Protein AF-A0A7J3Q9N2-F1 (afdb_monomer)

Sequence (141 aa):
MDVKTLYRNLETNVLRRDTISKKLKKSCGKSLKDEDIVKILDQVKLLRTSRKSLARILSKLREYESFEGFEEPLTTIIEYMYAVGVHVEKEILLSVAELLGKHQSTKSYADEILNIDIVEIEKLSEDLRTTYTVIRARLKT

Nearest PDB structures (foldseek):
  6egc-assembly1_A  TM=4.278E-01  e=1.010E+00  synthetic construct
  3atp-assembly1_B  TM=3.165E-01  e=3.543E+00  Escherichia coli str. K-12 substr. W3110

Structure (mmCIF, N/CA/C/O backbone):
data_AF-A0A7J3Q9N2-F1
#
_entry.id   AF-A0A7J3Q9N2-F1
#
loop_
_atom_site.group_PDB
_atom_site.id
_atom_site.type_symbol
_atom_site.label_atom_id
_atom_site.label_alt_id
_atom_site.label_comp_id
_atom_site.label_asym_id
_atom_site.label_entity_id
_atom_site.label_seq_id
_atom_site.pdbx_PDB_ins_code
_atom_site.Cartn_x
_atom_site.Cartn_y
_atom_site.Cartn_z
_atom_site.occupancy
_atom_site.B_iso_or_equiv
_atom_site.auth_seq_id
_atom_site.auth_comp_id
_atom_site.auth_asym_id
_atom_site.auth_atom_id
_atom_site.pdbx_PDB_model_num
ATOM 1 N N . MET A 1 1 ? 19.334 6.373 -11.502 1.00 73.44 1 MET A N 1
ATOM 2 C CA . MET A 1 1 ? 18.812 5.181 -10.799 1.00 73.44 1 MET A CA 1
ATOM 3 C C . MET A 1 1 ? 18.964 3.978 -11.715 1.00 73.44 1 MET A C 1
ATOM 5 O O . MET A 1 1 ? 18.498 4.044 -12.843 1.00 73.44 1 MET A O 1
ATOM 9 N N . ASP A 1 2 ? 19.663 2.929 -11.306 1.00 79.44 2 ASP A N 1
ATOM 10 C CA . ASP A 1 2 ? 19.717 1.667 -12.059 1.00 79.44 2 ASP A CA 1
ATOM 11 C C . ASP A 1 2 ? 18.412 0.854 -11.893 1.00 79.44 2 ASP A C 1
ATOM 13 O O . ASP A 1 2 ? 17.604 1.127 -11.000 1.00 79.44 2 ASP A O 1
ATOM 17 N N . VAL A 1 3 ? 18.193 -0.122 -12.779 1.00 77.88 3 VAL A N 1
ATOM 18 C CA . VAL A 1 3 ? 16.967 -0.945 -12.858 1.00 77.88 3 VAL A CA 1
ATOM 19 C C . VAL A 1 3 ? 16.735 -1.757 -11.583 1.00 77.88 3 VAL A C 1
ATOM 21 O O . VAL A 1 3 ? 15.615 -1.852 -11.077 1.00 77.88 3 VAL A O 1
ATOM 24 N N . LYS A 1 4 ? 17.812 -2.281 -10.999 1.00 81.31 4 LYS A N 1
ATOM 25 C CA . LYS A 1 4 ? 17.759 -3.079 -9.776 1.00 81.31 4 LYS A CA 1
ATOM 26 C C . LYS A 1 4 ? 17.318 -2.238 -8.579 1.00 81.31 4 LYS A C 1
ATOM 28 O O . LYS A 1 4 ? 16.480 -2.680 -7.788 1.00 81.31 4 LYS A O 1
ATOM 33 N N . THR A 1 5 ? 17.831 -1.013 -8.465 1.00 84.69 5 THR A N 1
ATOM 34 C CA . THR A 1 5 ? 17.402 -0.038 -7.452 1.00 84.69 5 THR A CA 1
ATOM 35 C C . THR A 1 5 ? 15.933 0.338 -7.622 1.00 84.69 5 THR A C 1
ATOM 37 O O . THR A 1 5 ? 15.204 0.396 -6.634 1.00 84.69 5 THR A O 1
ATOM 40 N N . LEU A 1 6 ? 15.467 0.521 -8.860 1.00 85.38 6 LEU A N 1
ATOM 41 C CA . LEU A 1 6 ? 14.060 0.799 -9.137 1.00 85.38 6 LEU A CA 1
ATOM 42 C C . LEU A 1 6 ? 13.139 -0.315 -8.613 1.00 85.38 6 LEU A C 1
ATOM 44 O O . LEU A 1 6 ? 12.237 -0.040 -7.819 1.00 85.38 6 LEU A O 1
ATOM 48 N N . TYR A 1 7 ? 13.373 -1.568 -9.013 1.00 85.69 7 TYR A N 1
ATOM 49 C CA . TYR A 1 7 ? 12.532 -2.685 -8.573 1.00 85.69 7 TYR A CA 1
ATOM 50 C C . TYR A 1 7 ? 12.590 -2.890 -7.059 1.00 85.69 7 TYR A C 1
ATOM 52 O O . TYR A 1 7 ? 11.556 -3.136 -6.439 1.00 85.69 7 TYR A O 1
ATOM 60 N N . ARG A 1 8 ? 13.763 -2.700 -6.438 1.00 87.19 8 ARG A N 1
ATOM 61 C CA . ARG A 1 8 ? 13.909 -2.726 -4.975 1.00 87.19 8 ARG A CA 1
ATOM 62 C C . ARG A 1 8 ? 13.082 -1.632 -4.292 1.00 87.19 8 ARG A C 1
ATOM 64 O O . ARG A 1 8 ? 12.479 -1.899 -3.252 1.00 87.19 8 ARG A O 1
ATOM 71 N N . ASN A 1 9 ? 13.035 -0.423 -4.848 1.00 89.25 9 ASN A N 1
ATOM 72 C CA . ASN A 1 9 ? 12.238 0.673 -4.290 1.00 89.25 9 ASN A CA 1
ATOM 73 C C . ASN A 1 9 ? 10.738 0.372 -4.380 1.00 89.25 9 ASN A C 1
ATOM 75 O O . ASN A 1 9 ? 10.022 0.537 -3.392 1.00 89.25 9 ASN A O 1
ATOM 79 N N . LEU A 1 10 ? 10.273 -0.143 -5.522 1.00 89.31 10 LEU A N 1
ATOM 80 C CA . LEU A 1 10 ? 8.882 -0.568 -5.697 1.00 89.31 10 LEU A CA 1
ATOM 81 C C . LEU A 1 10 ? 8.519 -1.715 -4.748 1.00 89.31 10 LEU A C 1
ATOM 83 O O . LEU A 1 10 ? 7.492 -1.658 -4.076 1.00 89.31 10 LEU A O 1
ATOM 87 N N . GLU A 1 11 ? 9.378 -2.728 -4.635 1.00 90.38 11 GLU A N 1
ATOM 88 C CA . GLU A 1 11 ? 9.189 -3.850 -3.711 1.00 90.38 11 GLU A CA 1
ATOM 89 C C . GLU A 1 11 ? 9.094 -3.353 -2.261 1.00 90.38 11 GLU A C 1
ATOM 91 O O . GLU A 1 11 ? 8.157 -3.698 -1.539 1.00 90.38 11 GLU A O 1
ATOM 96 N N . THR A 1 12 ? 10.011 -2.473 -1.852 1.00 91.81 12 THR A N 1
ATOM 97 C CA . THR A 1 12 ? 10.012 -1.857 -0.517 1.00 91.81 12 THR A CA 1
ATOM 98 C C . THR A 1 12 ? 8.716 -1.092 -0.257 1.00 91.81 12 THR A C 1
ATOM 100 O O . THR A 1 12 ? 8.136 -1.213 0.824 1.00 91.81 12 THR A O 1
ATOM 103 N N . ASN A 1 13 ? 8.224 -0.350 -1.251 1.00 92.69 13 ASN A N 1
ATOM 104 C CA . ASN A 1 13 ? 6.960 0.374 -1.170 1.00 92.69 13 ASN A CA 1
ATOM 105 C C . ASN A 1 13 ? 5.786 -0.583 -0.901 1.00 92.69 13 ASN A C 1
ATOM 107 O O . ASN A 1 13 ? 5.043 -0.409 0.067 1.00 92.69 13 ASN A O 1
ATOM 111 N N . VAL A 1 14 ? 5.678 -1.658 -1.690 1.00 92.00 14 VAL A N 1
ATOM 112 C CA . VAL A 1 14 ? 4.640 -2.690 -1.532 1.00 92.00 14 VAL A CA 1
ATOM 113 C C . VAL A 1 14 ? 4.699 -3.342 -0.145 1.00 92.00 14 VAL A C 1
ATOM 115 O O . VAL A 1 14 ? 3.662 -3.530 0.500 1.00 92.00 14 VAL A O 1
ATOM 118 N N . LEU A 1 15 ? 5.897 -3.679 0.338 1.00 91.94 15 LEU A N 1
ATOM 119 C CA . LEU A 1 15 ? 6.091 -4.344 1.629 1.00 91.94 15 LEU A CA 1
ATOM 120 C C . LEU A 1 15 ? 5.756 -3.437 2.822 1.00 91.94 15 LEU A C 1
ATOM 122 O O . LEU A 1 15 ? 5.157 -3.903 3.799 1.00 91.94 15 LEU A O 1
ATOM 126 N N . ARG A 1 16 ? 6.091 -2.144 2.748 1.00 93.75 16 ARG A N 1
ATOM 127 C CA . ARG A 1 16 ? 5.710 -1.163 3.778 1.00 93.75 16 ARG A CA 1
ATOM 128 C C . ARG A 1 16 ? 4.190 -0.996 3.841 1.00 93.75 16 ARG A C 1
ATOM 130 O O . ARG A 1 16 ? 3.622 -1.117 4.926 1.00 93.75 16 ARG A O 1
ATOM 137 N N . ARG A 1 17 ? 3.506 -0.898 2.695 1.00 92.19 17 ARG A N 1
ATOM 138 C CA . ARG A 1 17 ? 2.028 -0.874 2.636 1.00 92.19 17 ARG A CA 1
ATOM 139 C C . ARG A 1 17 ? 1.382 -2.151 3.197 1.00 92.19 17 ARG A C 1
ATOM 141 O O . ARG A 1 17 ? 0.399 -2.082 3.938 1.00 92.19 17 ARG A O 1
ATOM 148 N N . ASP A 1 18 ? 1.931 -3.339 2.914 1.00 92.19 18 ASP A N 1
ATOM 149 C CA . ASP A 1 18 ? 1.445 -4.592 3.529 1.00 92.19 18 ASP A CA 1
ATOM 150 C C . ASP A 1 18 ? 1.653 -4.612 5.052 1.00 92.19 18 ASP A C 1
ATOM 152 O O . ASP A 1 18 ? 0.823 -5.165 5.776 1.00 92.19 18 ASP A O 1
ATOM 156 N N . THR A 1 19 ? 2.715 -3.981 5.558 1.00 93.06 19 THR A N 1
ATOM 157 C CA . THR A 1 19 ? 2.965 -3.859 7.003 1.00 93.06 19 THR A CA 1
ATOM 158 C C . THR A 1 19 ? 1.884 -3.028 7.691 1.00 93.06 19 THR A C 1
ATOM 160 O O . THR A 1 19 ? 1.332 -3.483 8.694 1.00 93.06 19 THR A O 1
ATOM 163 N N . ILE A 1 20 ? 1.500 -1.888 7.114 1.00 92.44 20 ILE A N 1
ATOM 164 C CA . ILE A 1 20 ? 0.387 -1.057 7.606 1.00 92.44 20 ILE A CA 1
ATOM 165 C C . ILE A 1 20 ? -0.911 -1.872 7.631 1.00 92.44 20 ILE A C 1
ATOM 167 O O . ILE A 1 20 ? -1.572 -1.993 8.658 1.00 92.44 20 ILE A O 1
ATOM 171 N N . SER A 1 21 ? -1.229 -2.570 6.539 1.00 91.19 21 SER A N 1
ATOM 172 C CA . SER A 1 21 ? -2.427 -3.423 6.480 1.00 91.19 21 SER A CA 1
ATOM 173 C C . SER A 1 21 ? -2.414 -4.592 7.475 1.00 91.19 21 SER A C 1
ATOM 175 O O . SER A 1 21 ? -3.463 -5.000 7.979 1.00 91.19 21 SER A O 1
ATOM 177 N N . LYS A 1 22 ? -1.242 -5.164 7.779 1.00 91.19 22 LYS A N 1
ATOM 178 C CA . LYS A 1 22 ? -1.089 -6.186 8.828 1.00 91.19 22 LYS A CA 1
ATOM 179 C C . LYS A 1 22 ? -1.378 -5.608 10.210 1.00 91.19 22 LYS A C 1
ATOM 181 O O . LYS A 1 22 ? -2.083 -6.263 10.981 1.00 91.19 22 LYS A O 1
ATOM 186 N N . LYS A 1 23 ? -0.841 -4.421 10.511 1.00 89.88 23 LYS A N 1
ATOM 187 C CA . LYS A 1 23 ? -1.102 -3.709 11.767 1.00 89.88 23 LYS A CA 1
ATOM 188 C C . LYS A 1 23 ? -2.591 -3.410 11.911 1.00 89.88 23 LYS A C 1
ATOM 190 O O . LYS A 1 23 ? -3.190 -3.879 12.873 1.00 89.88 23 LYS A O 1
ATOM 195 N N . LEU A 1 24 ? -3.198 -2.786 10.900 1.00 88.88 24 LEU A N 1
ATOM 196 C CA . LEU A 1 24 ? -4.623 -2.451 10.871 1.00 88.88 24 LEU A CA 1
ATOM 197 C C . LEU A 1 24 ? -5.502 -3.671 11.173 1.00 88.88 24 LEU A C 1
ATOM 199 O O . LEU A 1 24 ? -6.348 -3.636 12.066 1.00 88.88 24 LEU A O 1
ATOM 203 N N . LYS A 1 25 ? -5.235 -4.801 10.500 1.00 87.31 25 LYS A N 1
ATOM 204 C CA . LYS A 1 25 ? -5.970 -6.049 10.736 1.00 87.31 25 LYS A CA 1
ATOM 205 C C . LYS A 1 25 ? -5.849 -6.540 12.183 1.00 87.31 25 LYS A C 1
ATOM 207 O O . LYS A 1 25 ? -6.827 -7.023 12.752 1.00 87.31 25 LYS A O 1
ATOM 212 N N . LYS A 1 26 ? -4.652 -6.450 12.767 1.00 85.00 26 LYS A N 1
ATOM 213 C CA . LYS A 1 26 ? -4.379 -6.879 14.146 1.00 85.00 26 LYS A CA 1
ATOM 214 C C . LYS A 1 26 ? -5.078 -5.976 15.166 1.00 85.00 26 LYS A C 1
ATOM 216 O O . LYS A 1 26 ? -5.598 -6.502 16.147 1.00 85.00 26 LYS A O 1
ATOM 221 N N . SER A 1 27 ? -5.099 -4.665 14.933 1.00 80.62 27 SER A N 1
ATOM 222 C CA . SER A 1 27 ? -5.738 -3.690 15.823 1.00 80.62 27 SER A CA 1
ATOM 223 C C . SER A 1 27 ? -7.262 -3.825 15.805 1.00 80.62 27 SER A C 1
ATOM 225 O O . SER A 1 27 ? -7.885 -3.867 16.865 1.00 80.62 27 SER A O 1
ATOM 227 N N . CYS A 1 28 ? -7.860 -4.011 14.625 1.00 80.06 28 CYS A N 1
ATOM 228 C CA . CYS A 1 28 ? -9.311 -4.168 14.482 1.00 80.06 28 CYS A CA 1
ATOM 229 C C . CYS A 1 28 ? -9.813 -5.509 15.030 1.00 80.06 28 CYS A C 1
ATOM 231 O O . CYS A 1 28 ? -10.748 -5.543 15.824 1.00 80.06 28 CYS A O 1
ATOM 233 N N . GLY A 1 29 ? -9.152 -6.617 14.669 1.00 73.00 29 GLY A N 1
ATOM 234 C CA . GLY A 1 29 ? -9.603 -7.967 15.029 1.00 73.00 29 GLY A CA 1
ATOM 235 C C . GLY A 1 29 ? -9.573 -8.279 16.530 1.00 73.00 29 GLY A C 1
ATOM 236 O O . GLY A 1 29 ? -10.177 -9.258 16.958 1.00 73.00 29 GLY A O 1
ATOM 237 N N . LYS A 1 30 ? -8.867 -7.473 17.329 1.00 68.69 30 LYS A N 1
ATOM 238 C CA . LYS A 1 30 ? -8.838 -7.595 18.793 1.00 68.69 30 LYS A CA 1
ATOM 239 C C . LYS A 1 30 ? -9.887 -6.743 19.497 1.00 68.69 30 LYS A C 1
ATOM 241 O O . LYS A 1 30 ? -10.224 -7.049 20.635 1.00 68.69 30 LYS A O 1
ATOM 246 N N . SER A 1 31 ? -10.340 -5.674 18.852 1.00 65.06 31 SER A N 1
ATOM 247 C CA . SER A 1 31 ? -10.969 -4.563 19.562 1.00 65.06 31 SER A CA 1
ATOM 248 C C . SER A 1 31 ? -12.457 -4.431 19.271 1.00 65.06 31 SER A C 1
ATOM 250 O O . SER A 1 31 ? -13.179 -3.937 20.128 1.00 65.06 31 SER A O 1
ATOM 252 N N . LEU A 1 32 ? -12.932 -4.868 18.098 1.00 64.81 32 LEU A N 1
ATOM 253 C CA . LEU A 1 32 ? -14.318 -4.649 17.683 1.00 64.81 32 LEU A CA 1
ATOM 254 C C . LEU A 1 32 ? -14.871 -5.835 16.875 1.00 64.81 32 LEU A C 1
ATOM 256 O O . LEU A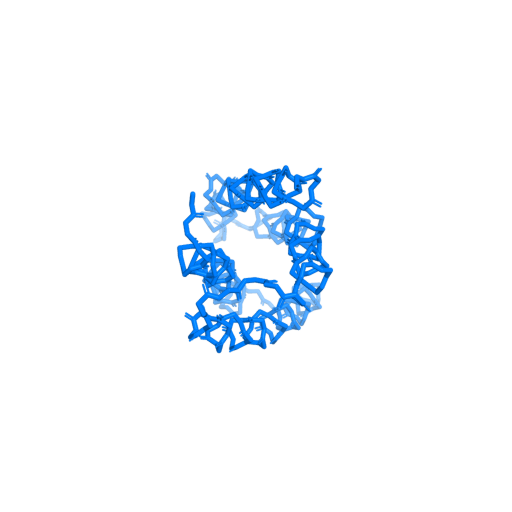 1 32 ? -14.168 -6.442 16.068 1.00 64.81 32 LEU A O 1
ATOM 260 N N . LYS A 1 33 ? -16.152 -6.151 17.101 1.00 69.69 33 LYS A N 1
ATOM 261 C CA . LYS A 1 33 ? -16.960 -7.108 16.318 1.00 69.69 33 LYS A CA 1
ATOM 262 C C . LYS A 1 33 ? -18.083 -6.388 15.562 1.00 69.69 33 LYS A C 1
ATOM 264 O O . LYS A 1 33 ? -19.199 -6.887 15.483 1.00 69.69 33 LYS A O 1
ATOM 269 N N . ASP A 1 34 ? -17.785 -5.190 15.082 1.00 73.50 34 ASP A N 1
ATOM 270 C CA . ASP A 1 34 ? -18.704 -4.393 14.277 1.00 73.50 34 ASP A CA 1
ATOM 271 C C . ASP A 1 34 ? -18.766 -4.960 12.848 1.00 73.50 34 ASP A C 1
ATOM 273 O O . ASP A 1 34 ? -17.728 -5.311 12.275 1.00 73.50 34 ASP A O 1
ATOM 277 N N . GLU A 1 35 ? -19.966 -5.075 12.281 1.00 78.38 35 GLU A N 1
ATOM 278 C CA . GLU A 1 35 ? -20.177 -5.579 10.921 1.00 78.38 35 GLU A CA 1
ATOM 279 C C . GLU A 1 35 ? -19.454 -4.708 9.879 1.00 78.38 35 GLU A C 1
ATOM 281 O O . GLU A 1 35 ? -18.879 -5.233 8.919 1.00 78.38 35 GLU A O 1
ATOM 286 N N . ASP A 1 36 ? -19.389 -3.395 10.106 1.00 74.00 36 ASP A N 1
ATOM 287 C CA . ASP A 1 36 ? -18.700 -2.459 9.218 1.00 74.00 36 ASP A CA 1
ATOM 288 C C . ASP A 1 36 ? -17.184 -2.678 9.250 1.00 74.00 36 ASP A C 1
ATOM 290 O O . ASP A 1 36 ? -16.510 -2.666 8.216 1.00 74.00 36 ASP A O 1
ATOM 294 N N . ILE A 1 37 ? -16.637 -3.013 10.421 1.00 78.56 37 ILE A N 1
ATOM 295 C CA . ILE A 1 37 ? -15.218 -3.357 10.564 1.00 78.56 37 ILE A CA 1
ATOM 296 C C . ILE A 1 37 ? -14.905 -4.682 9.881 1.00 78.56 37 ILE A C 1
ATOM 298 O O . ILE A 1 37 ? -13.847 -4.808 9.264 1.00 78.56 37 ILE A O 1
ATOM 302 N N . VAL A 1 38 ? -15.804 -5.665 9.940 1.00 81.06 38 VAL A N 1
ATOM 303 C CA . VAL A 1 38 ? -15.620 -6.938 9.228 1.00 81.06 38 VAL A CA 1
ATOM 304 C C . VAL A 1 38 ? -15.530 -6.703 7.718 1.00 81.06 38 VAL A C 1
ATOM 306 O O . VAL A 1 38 ? -14.580 -7.181 7.093 1.00 81.06 38 VAL A O 1
ATOM 309 N N . LYS A 1 39 ? -16.436 -5.900 7.145 1.00 82.62 39 LYS A N 1
ATOM 310 C CA . LYS A 1 39 ? -16.416 -5.543 5.713 1.00 82.62 39 LYS A CA 1
ATOM 311 C C . LYS A 1 39 ? -15.117 -4.839 5.319 1.00 82.62 39 LYS A C 1
ATOM 313 O O . LYS A 1 39 ? -14.491 -5.204 4.321 1.00 82.62 39 LYS A O 1
ATOM 318 N N . ILE A 1 40 ? -14.658 -3.882 6.125 1.00 81.50 40 ILE A N 1
ATOM 319 C CA . ILE A 1 40 ? -13.387 -3.186 5.879 1.00 81.50 40 ILE A CA 1
ATOM 320 C C . ILE A 1 40 ? -12.196 -4.156 5.973 1.00 81.50 40 ILE A C 1
ATOM 322 O O . ILE A 1 40 ? -11.287 -4.129 5.140 1.00 81.50 40 ILE A O 1
ATOM 326 N N . LEU A 1 41 ? -12.189 -5.068 6.948 1.00 83.06 41 LEU A N 1
ATOM 327 C CA . LEU A 1 41 ? -11.124 -6.063 7.102 1.00 83.06 41 LEU A CA 1
ATOM 328 C C . LEU A 1 41 ? -11.028 -7.026 5.911 1.00 83.06 41 LEU A C 1
ATOM 330 O O . LEU A 1 41 ? -9.922 -7.485 5.590 1.00 83.06 41 LEU A O 1
ATOM 334 N N . ASP A 1 42 ? -12.140 -7.317 5.240 1.00 85.69 42 ASP A N 1
ATOM 335 C CA . ASP A 1 42 ? -12.148 -8.107 4.011 1.00 85.69 42 ASP A CA 1
ATOM 336 C C . ASP A 1 42 ? -11.513 -7.350 2.839 1.00 85.69 42 ASP A C 1
ATOM 338 O O . ASP A 1 42 ? -10.674 -7.919 2.131 1.00 85.69 42 ASP A O 1
ATOM 342 N N . GLN A 1 43 ? -11.779 -6.049 2.692 1.00 84.31 43 GLN A N 1
ATOM 343 C CA . GLN A 1 43 ? -11.073 -5.206 1.717 1.00 84.31 43 GLN A CA 1
ATOM 344 C C . GLN A 1 43 ? -9.562 -5.179 1.994 1.00 84.31 43 GLN A C 1
ATOM 346 O O . GLN A 1 43 ? -8.746 -5.394 1.094 1.00 84.31 43 GLN A O 1
ATOM 351 N N . VAL A 1 44 ? -9.164 -5.032 3.263 1.00 86.50 44 VAL A N 1
ATOM 352 C CA . VAL A 1 44 ? -7.754 -5.101 3.680 1.00 86.50 44 VAL A CA 1
ATOM 353 C C . VAL A 1 44 ? -7.141 -6.459 3.322 1.00 86.50 44 VAL A C 1
ATOM 355 O O . VAL A 1 44 ? -5.997 -6.533 2.868 1.00 86.50 44 VAL A O 1
ATOM 358 N N . LYS A 1 45 ? -7.875 -7.563 3.491 1.00 87.81 45 LYS A N 1
ATOM 359 C CA . LYS A 1 45 ? -7.409 -8.911 3.125 1.00 87.81 45 LYS A CA 1
ATOM 360 C C . LYS A 1 45 ? -7.178 -9.047 1.616 1.00 87.81 45 LYS A C 1
ATOM 362 O O . LYS A 1 45 ? -6.171 -9.649 1.222 1.00 87.81 45 LYS A O 1
ATOM 367 N N . LEU A 1 46 ? -8.058 -8.483 0.791 1.00 86.69 46 LEU A N 1
ATOM 368 C CA . LEU A 1 46 ? -7.898 -8.456 -0.665 1.00 86.69 46 LEU A CA 1
ATOM 369 C C . LEU A 1 46 ? -6.652 -7.656 -1.062 1.00 86.69 46 LEU A C 1
ATOM 371 O O . LEU A 1 46 ? -5.780 -8.197 -1.743 1.00 86.69 46 LEU A O 1
ATOM 375 N N . LEU A 1 47 ? -6.486 -6.443 -0.524 1.00 86.62 47 LEU A N 1
ATOM 376 C CA . LEU A 1 47 ? -5.308 -5.602 -0.772 1.00 86.62 47 LEU A CA 1
ATOM 377 C C . LEU A 1 47 ? -4.000 -6.321 -0.435 1.00 86.62 47 LEU A C 1
ATOM 379 O O . LEU A 1 47 ? -3.051 -6.319 -1.218 1.00 86.62 47 LEU A O 1
ATOM 383 N N . ARG A 1 48 ? -3.947 -7.008 0.708 1.00 89.69 48 ARG A N 1
ATOM 384 C CA . ARG A 1 48 ? -2.773 -7.800 1.101 1.00 89.69 48 ARG A CA 1
ATOM 385 C C . ARG A 1 48 ? -2.464 -8.933 0.126 1.00 89.69 48 ARG A C 1
ATOM 387 O O . ARG A 1 48 ? -1.296 -9.252 -0.086 1.00 89.69 48 ARG A O 1
ATOM 394 N N . THR A 1 49 ? -3.487 -9.555 -0.453 1.00 87.94 49 THR A N 1
ATOM 395 C CA . THR A 1 49 ? -3.309 -10.617 -1.451 1.00 87.94 49 THR A CA 1
ATOM 396 C C . THR A 1 49 ? -2.707 -10.043 -2.731 1.00 87.94 49 THR A C 1
ATOM 398 O O . THR A 1 49 ? -1.681 -10.549 -3.187 1.00 87.94 49 THR A O 1
ATOM 401 N N . SER A 1 50 ? -3.249 -8.929 -3.230 1.00 86.25 50 SER A N 1
ATOM 402 C CA . SER A 1 50 ? -2.702 -8.214 -4.390 1.00 86.25 50 SER A CA 1
ATOM 403 C C . SER A 1 50 ? -1.257 -7.762 -4.158 1.00 86.25 50 SER A C 1
ATOM 405 O O . SER A 1 50 ? -0.393 -8.003 -4.999 1.00 86.25 50 SER A O 1
ATOM 407 N N . ARG A 1 51 ? -0.943 -7.200 -2.981 1.00 88.69 51 ARG A N 1
ATOM 408 C CA . ARG A 1 51 ? 0.425 -6.775 -2.627 1.00 88.69 51 ARG A CA 1
ATOM 409 C C . ARG A 1 51 ? 1.411 -7.937 -2.555 1.00 88.69 51 ARG A C 1
ATOM 411 O O . ARG A 1 51 ? 2.527 -7.809 -3.040 1.00 88.69 51 ARG A O 1
ATOM 418 N N . LYS A 1 52 ? 1.018 -9.094 -2.013 1.00 88.25 52 LYS A N 1
ATOM 419 C CA . LYS A 1 52 ? 1.875 -10.293 -2.036 1.00 88.25 52 LYS A CA 1
ATOM 420 C C . LYS A 1 52 ? 2.194 -10.738 -3.460 1.00 88.25 52 LYS 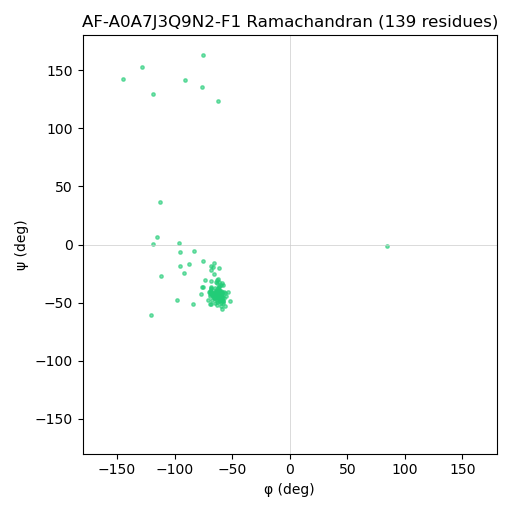A C 1
ATOM 422 O O . LYS A 1 52 ? 3.325 -11.137 -3.720 1.00 88.25 52 LYS A O 1
ATOM 427 N N . SER A 1 53 ? 1.215 -10.695 -4.360 1.00 87.94 53 SER A N 1
ATOM 428 C CA . SER A 1 53 ? 1.429 -11.030 -5.770 1.00 87.94 53 SER A CA 1
ATOM 429 C C . SER A 1 53 ? 2.365 -10.025 -6.445 1.00 87.94 53 SER A C 1
ATOM 431 O O . SER A 1 53 ? 3.335 -10.443 -7.072 1.00 87.94 53 SER A O 1
ATOM 433 N N . LEU A 1 54 ? 2.154 -8.722 -6.233 1.00 86.94 54 LEU A N 1
ATOM 434 C CA . LEU A 1 54 ? 3.032 -7.665 -6.749 1.00 86.94 54 LEU A CA 1
ATOM 435 C C . LEU A 1 54 ? 4.463 -7.781 -6.224 1.00 86.94 54 LEU A C 1
ATOM 437 O O . LEU A 1 54 ? 5.397 -7.742 -7.016 1.00 86.94 54 LEU A O 1
ATOM 441 N N . ALA A 1 55 ? 4.650 -7.996 -4.920 1.00 88.25 55 ALA A N 1
ATOM 442 C CA . ALA A 1 55 ? 5.976 -8.179 -4.333 1.00 88.25 55 ALA A CA 1
ATOM 443 C C . ALA A 1 55 ? 6.717 -9.369 -4.964 1.00 88.25 55 ALA A C 1
ATOM 445 O O . ALA A 1 55 ? 7.897 -9.260 -5.280 1.00 88.25 55 ALA A O 1
ATOM 446 N N . ARG A 1 56 ? 6.023 -10.488 -5.228 1.00 87.69 56 ARG A N 1
ATOM 447 C CA . ARG A 1 56 ? 6.622 -11.633 -5.937 1.00 87.69 56 ARG A CA 1
ATO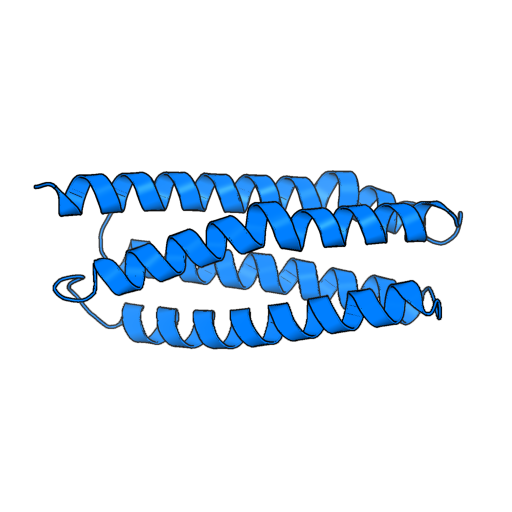M 448 C C . ARG A 1 56 ? 7.019 -11.292 -7.371 1.00 87.69 56 ARG A C 1
ATOM 450 O O . ARG A 1 56 ? 8.060 -11.756 -7.820 1.00 87.69 56 ARG A O 1
ATOM 457 N N . ILE A 1 57 ? 6.195 -10.533 -8.091 1.00 87.25 57 ILE A N 1
ATOM 458 C CA . ILE A 1 57 ? 6.502 -10.106 -9.463 1.00 87.25 57 ILE A CA 1
ATOM 459 C C . ILE A 1 57 ? 7.729 -9.190 -9.455 1.00 87.25 57 ILE A C 1
ATOM 461 O O . ILE A 1 57 ? 8.693 -9.469 -10.158 1.00 87.25 57 ILE A O 1
ATOM 465 N N . LEU A 1 58 ? 7.738 -8.161 -8.607 1.00 86.50 58 LEU A N 1
ATOM 466 C CA . LEU A 1 58 ? 8.846 -7.209 -8.489 1.00 86.50 58 LEU A CA 1
ATOM 467 C C . LEU A 1 58 ? 10.152 -7.887 -8.059 1.00 86.50 58 LEU A C 1
ATOM 469 O O . LEU A 1 58 ? 11.205 -7.583 -8.609 1.00 86.50 58 LEU A O 1
ATOM 473 N N . SER A 1 59 ? 10.078 -8.853 -7.140 1.00 85.62 59 SER A N 1
ATOM 474 C CA . SER A 1 59 ? 11.228 -9.661 -6.727 1.00 85.62 59 SER A CA 1
ATOM 475 C C . SER A 1 59 ? 11.835 -10.438 -7.901 1.00 85.62 59 SER A C 1
ATOM 477 O O . SER A 1 59 ? 13.051 -10.442 -8.052 1.00 85.62 59 SER A O 1
ATOM 479 N N . LYS A 1 60 ? 11.005 -11.023 -8.778 1.00 85.19 60 LYS A N 1
ATOM 480 C CA . LYS A 1 60 ? 11.479 -11.687 -10.005 1.00 85.19 60 LYS A CA 1
ATOM 481 C C . LYS A 1 60 ? 12.065 -10.697 -11.008 1.00 85.19 60 LYS A C 1
ATOM 483 O O . LYS A 1 60 ? 13.087 -10.987 -11.615 1.00 85.19 60 LYS A O 1
ATOM 488 N N . LEU A 1 61 ? 11.427 -9.539 -11.181 1.00 82.19 61 LEU A N 1
ATOM 489 C CA . LEU A 1 61 ? 11.891 -8.502 -12.106 1.00 82.19 61 LEU A CA 1
ATOM 490 C C . LEU A 1 61 ? 13.234 -7.888 -11.675 1.00 82.19 61 LEU A C 1
ATOM 492 O O . LEU A 1 61 ? 14.012 -7.456 -12.517 1.00 82.19 61 LEU A O 1
ATOM 496 N N . ARG A 1 62 ? 13.559 -7.922 -10.378 1.00 80.12 62 ARG A N 1
ATOM 497 C CA . ARG A 1 62 ? 14.850 -7.466 -9.840 1.00 80.12 62 ARG A CA 1
ATOM 498 C C . ARG A 1 62 ? 16.060 -8.247 -10.372 1.00 80.12 62 ARG A C 1
ATOM 500 O O . ARG A 1 62 ? 17.183 -7.761 -10.259 1.00 80.12 62 ARG A O 1
ATOM 507 N N . GLU A 1 63 ? 15.844 -9.451 -10.891 1.00 81.31 63 GLU A N 1
ATOM 508 C CA . GLU A 1 63 ? 16.903 -10.296 -11.449 1.00 81.31 63 GLU A CA 1
ATOM 509 C C . GLU A 1 63 ? 17.239 -9.935 -12.910 1.00 81.31 63 GLU A C 1
ATOM 511 O O . GLU A 1 63 ? 18.198 -10.465 -13.461 1.00 81.31 63 GLU A O 1
ATOM 516 N N . TYR A 1 64 ? 16.490 -9.015 -13.531 1.00 78.75 64 TYR A N 1
ATOM 517 C CA . TYR A 1 64 ? 16.760 -8.523 -14.883 1.00 78.75 64 TYR A CA 1
ATOM 518 C C . TYR A 1 64 ? 17.673 -7.290 -14.854 1.00 78.75 64 TYR A C 1
ATOM 520 O O . TYR A 1 64 ? 17.537 -6.407 -14.003 1.00 78.75 64 TYR A O 1
ATOM 528 N N . GLU A 1 65 ? 18.595 -7.216 -15.816 1.00 70.31 65 GLU A N 1
ATOM 529 C CA . GLU A 1 65 ? 19.566 -6.116 -15.935 1.00 70.31 65 GLU A CA 1
ATOM 530 C C . GLU A 1 65 ? 19.036 -4.918 -16.742 1.00 70.31 65 GLU A C 1
ATOM 532 O O . GLU A 1 65 ? 19.565 -3.812 -16.624 1.00 70.31 65 GLU A O 1
ATOM 537 N N . SER A 1 66 ? 17.964 -5.117 -17.517 1.00 71.69 66 SER A N 1
ATOM 538 C CA . SER A 1 66 ? 17.340 -4.101 -18.370 1.00 71.69 66 SER A CA 1
ATOM 539 C C . SER A 1 66 ? 15.833 -4.002 -18.122 1.00 71.69 66 SER A C 1
ATO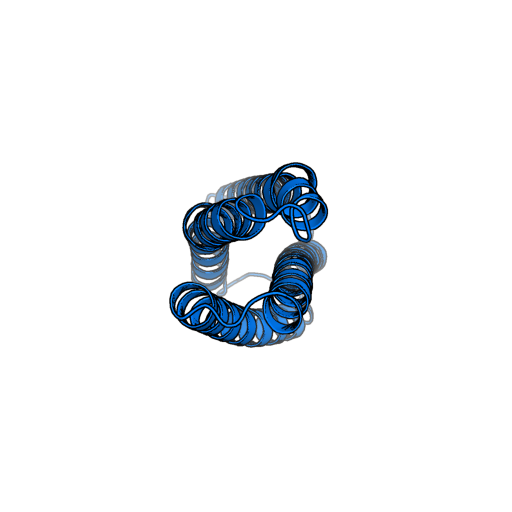M 541 O O . SER A 1 66 ? 15.195 -4.968 -17.706 1.00 71.69 66 SER A O 1
ATOM 543 N N . PHE A 1 67 ? 15.279 -2.815 -18.376 1.00 71.69 67 PHE A N 1
ATOM 544 C CA . PHE A 1 67 ? 13.836 -2.550 -18.370 1.00 71.69 67 PHE A CA 1
ATOM 545 C C . PHE A 1 67 ? 13.215 -2.611 -19.776 1.00 71.69 67 PHE A C 1
ATOM 547 O O . PHE A 1 67 ? 12.013 -2.390 -19.906 1.00 71.69 67 PHE A O 1
ATOM 554 N N . GLU A 1 68 ? 14.026 -2.908 -20.795 1.00 74.38 68 GLU A N 1
ATOM 555 C CA . GLU A 1 68 ? 13.628 -2.937 -22.203 1.00 74.38 68 GLU A CA 1
ATOM 556 C C . GLU A 1 68 ? 12.556 -4.011 -22.452 1.00 74.38 68 GLU A C 1
ATOM 558 O O . GLU A 1 68 ? 12.735 -5.181 -22.105 1.00 74.38 68 GLU A O 1
ATOM 563 N N . GLY A 1 69 ? 11.409 -3.603 -22.997 1.00 73.62 69 GLY A N 1
ATOM 564 C CA . GLY A 1 69 ? 10.224 -4.447 -23.190 1.00 73.62 69 GLY A CA 1
ATOM 565 C C . GLY A 1 69 ? 9.302 -4.561 -21.967 1.00 73.62 69 GLY A C 1
ATOM 566 O O . GLY A 1 69 ? 8.267 -5.226 -22.043 1.00 73.62 69 GLY A O 1
ATOM 567 N N . PHE A 1 70 ? 9.639 -3.922 -20.841 1.00 75.56 70 PHE A N 1
ATOM 568 C CA . PHE A 1 70 ? 8.831 -3.906 -19.613 1.00 75.56 70 PHE A CA 1
ATOM 569 C C . PHE A 1 70 ? 8.311 -2.512 -19.240 1.00 75.56 70 PHE A C 1
ATOM 571 O O . PHE A 1 70 ? 7.697 -2.353 -18.185 1.00 75.56 70 PHE A O 1
ATOM 578 N N . GLU A 1 71 ? 8.517 -1.510 -20.090 1.00 78.69 71 GLU A N 1
ATOM 579 C CA . GLU A 1 71 ? 8.177 -0.105 -19.867 1.00 78.69 71 GLU A CA 1
ATOM 580 C C . GLU A 1 71 ? 6.701 0.104 -19.533 1.00 78.69 71 GLU A C 1
ATOM 582 O O . GLU A 1 71 ? 6.356 0.724 -18.522 1.00 78.69 71 GLU A O 1
ATOM 587 N N . GLU A 1 72 ? 5.826 -0.418 -20.388 1.00 81.38 72 GLU A N 1
ATOM 588 C CA . GLU A 1 72 ? 4.380 -0.292 -20.250 1.00 81.38 72 GLU A CA 1
ATOM 589 C C . GLU A 1 72 ? 3.867 -1.096 -19.042 1.00 81.38 72 GLU A C 1
ATOM 591 O O . GLU A 1 72 ? 3.261 -0.482 -18.160 1.00 81.38 72 GLU A O 1
ATOM 596 N N . PRO A 1 73 ? 4.199 -2.397 -18.875 1.00 82.56 73 PRO A N 1
ATOM 597 C CA . PRO A 1 73 ? 3.843 -3.144 -17.667 1.00 82.56 73 PRO A CA 1
ATOM 598 C C . PRO A 1 73 ? 4.292 -2.472 -16.363 1.00 82.56 73 PRO A C 1
ATOM 600 O O . PRO A 1 73 ? 3.553 -2.451 -15.377 1.00 82.56 73 PRO A O 1
ATOM 603 N N . LEU A 1 74 ? 5.500 -1.906 -16.340 1.00 82.50 74 LEU A N 1
ATOM 604 C CA . LEU A 1 74 ? 6.050 -1.204 -15.184 1.00 82.50 74 LEU A CA 1
ATOM 605 C C . LEU A 1 74 ? 5.287 0.092 -14.893 1.00 82.50 74 LEU A C 1
ATOM 607 O O . LEU A 1 74 ? 4.960 0.366 -13.738 1.00 82.50 74 LEU A O 1
ATOM 611 N N . THR A 1 75 ? 4.977 0.862 -15.934 1.00 82.88 75 THR A N 1
ATOM 612 C CA . THR A 1 75 ? 4.143 2.067 -15.845 1.00 82.88 75 THR A CA 1
ATOM 613 C C . THR A 1 75 ? 2.778 1.713 -15.256 1.00 82.88 75 THR A C 1
ATOM 615 O O . THR A 1 75 ? 2.375 2.313 -14.260 1.00 82.88 75 THR A O 1
ATOM 618 N N . THR A 1 76 ? 2.121 0.667 -15.767 1.00 86.31 76 THR A N 1
ATOM 619 C CA . THR A 1 76 ? 0.829 0.187 -15.256 1.00 86.31 76 THR A CA 1
ATOM 620 C C . THR A 1 76 ? 0.904 -0.246 -13.792 1.00 86.31 76 THR A C 1
ATOM 622 O O . THR A 1 76 ? 0.022 0.095 -13.005 1.00 86.31 76 THR A O 1
ATOM 625 N N . ILE A 1 77 ? 1.955 -0.971 -13.388 1.00 87.25 77 ILE A N 1
ATOM 626 C CA . ILE A 1 77 ? 2.150 -1.376 -11.986 1.00 87.25 77 ILE A CA 1
ATOM 627 C C . ILE A 1 77 ? 2.242 -0.148 -11.078 1.00 87.25 77 ILE A C 1
ATOM 629 O O . ILE A 1 77 ? 1.631 -0.123 -10.009 1.00 87.25 77 ILE A O 1
ATOM 633 N N . ILE A 1 78 ? 2.992 0.868 -11.494 1.00 86.94 78 ILE A N 1
ATOM 634 C CA . ILE A 1 78 ? 3.200 2.083 -10.708 1.00 86.94 78 ILE A CA 1
ATOM 635 C C . ILE A 1 78 ? 1.916 2.904 -10.612 1.00 86.94 78 ILE A C 1
ATOM 637 O O . ILE A 1 78 ? 1.555 3.331 -9.517 1.00 86.94 78 ILE A O 1
ATOM 641 N N . GLU A 1 79 ? 1.199 3.080 -11.718 1.00 85.81 79 GLU A N 1
ATOM 642 C CA . GLU A 1 79 ? -0.089 3.780 -11.741 1.00 85.81 79 GLU A CA 1
ATOM 643 C C . GLU A 1 79 ? -1.125 3.069 -10.868 1.00 85.81 79 GLU A C 1
ATOM 645 O O . GLU A 1 79 ? -1.784 3.711 -10.048 1.00 85.81 79 GLU A O 1
ATOM 650 N N . TYR A 1 80 ? -1.202 1.738 -10.952 1.00 87.62 80 TYR A N 1
ATOM 651 C CA . TYR A 1 80 ? -2.039 0.930 -10.069 1.00 87.62 80 TYR A CA 1
ATOM 652 C C . TYR A 1 80 ? -1.667 1.135 -8.595 1.00 87.62 80 TYR A C 1
ATOM 654 O O . TYR A 1 80 ? -2.534 1.406 -7.764 1.00 87.62 80 TYR A O 1
ATOM 662 N N . MET A 1 81 ? -0.379 1.025 -8.254 1.00 88.12 81 MET A N 1
ATOM 663 C CA . MET A 1 81 ? 0.095 1.195 -6.878 1.00 88.12 81 MET A CA 1
ATOM 664 C C . MET A 1 81 ? -0.209 2.599 -6.342 1.00 88.12 81 MET A C 1
ATOM 666 O O . MET A 1 81 ? -0.546 2.739 -5.165 1.00 88.12 81 MET A O 1
ATOM 670 N N . TYR A 1 82 ? -0.119 3.622 -7.192 1.00 87.44 82 TYR A N 1
ATOM 671 C CA . TYR A 1 82 ? -0.433 4.999 -6.830 1.00 87.44 82 TYR A CA 1
ATOM 672 C C . TYR A 1 82 ? -1.931 5.173 -6.589 1.00 87.44 82 TYR A C 1
ATOM 674 O O . TYR A 1 82 ? -2.322 5.633 -5.519 1.00 87.44 82 TYR A O 1
ATOM 682 N N . ALA A 1 83 ? -2.771 4.734 -7.529 1.00 85.31 83 ALA A N 1
ATOM 683 C CA . ALA A 1 83 ? -4.222 4.848 -7.422 1.00 85.31 83 ALA A CA 1
ATOM 684 C C . ALA A 1 83 ? -4.765 4.117 -6.185 1.00 85.31 83 ALA A C 1
ATOM 686 O O . ALA A 1 83 ? -5.528 4.686 -5.404 1.00 85.31 83 ALA A O 1
ATOM 687 N N . VAL A 1 84 ? -4.318 2.879 -5.954 1.00 85.88 84 VAL A N 1
ATOM 688 C CA . VAL A 1 84 ? -4.703 2.102 -4.766 1.00 85.88 84 VAL A CA 1
ATOM 689 C C . VAL A 1 84 ? -4.199 2.769 -3.491 1.00 85.88 84 VAL A C 1
ATOM 691 O O . VAL A 1 84 ? -4.935 2.860 -2.511 1.00 85.88 84 VAL A O 1
ATOM 694 N N . GLY A 1 85 ? -2.961 3.254 -3.500 1.00 79.56 85 GLY A N 1
ATOM 695 C CA . GLY A 1 85 ? -2.352 3.882 -2.341 1.00 79.56 85 GLY A CA 1
ATOM 696 C C . GLY A 1 85 ? -3.023 5.178 -1.903 1.00 79.56 85 GLY A C 1
ATOM 697 O O . GLY A 1 85 ? -3.271 5.368 -0.715 1.00 79.56 85 GLY A O 1
ATOM 698 N N . VAL A 1 86 ? -3.311 6.058 -2.857 1.00 77.88 86 VAL A N 1
ATOM 699 C CA . VAL A 1 86 ? -3.869 7.388 -2.594 1.00 77.88 86 VAL A CA 1
ATOM 700 C C . VAL A 1 86 ? -5.356 7.320 -2.282 1.00 77.88 86 VAL A C 1
ATOM 702 O O . VAL A 1 86 ? -5.804 7.999 -1.362 1.00 77.88 86 VAL A O 1
ATOM 705 N N . HIS A 1 87 ? -6.113 6.513 -3.027 1.00 81.00 87 HIS A N 1
ATOM 706 C CA . HIS A 1 87 ? -7.572 6.531 -2.937 1.00 81.00 87 HIS A CA 1
ATOM 707 C C . HIS A 1 87 ? -8.109 5.423 -2.037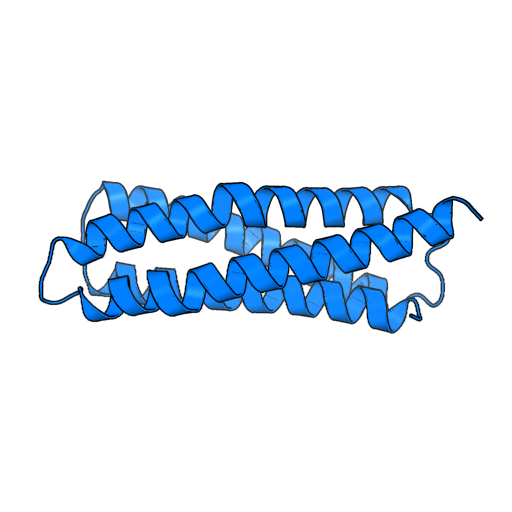 1.00 81.00 87 HIS A C 1
ATOM 709 O O . HIS A 1 87 ? -8.888 5.693 -1.138 1.00 81.00 87 HIS A O 1
ATOM 715 N N . VAL A 1 88 ? -7.650 4.181 -2.197 1.00 87.12 88 VAL A N 1
ATOM 716 C CA . VAL A 1 88 ? -8.258 3.048 -1.481 1.00 87.12 88 VAL A CA 1
ATOM 717 C C . VAL A 1 88 ? -7.686 2.897 -0.072 1.00 87.12 88 VAL A C 1
ATOM 719 O O . VAL A 1 88 ? -8.419 2.794 0.908 1.00 87.12 88 VAL A O 1
ATOM 722 N N . GLU A 1 89 ? -6.360 2.870 0.057 1.00 88.94 89 GLU A N 1
ATOM 723 C CA . GLU A 1 89 ? -5.704 2.596 1.341 1.00 88.94 89 GLU A CA 1
ATOM 724 C C . GLU A 1 89 ? -5.940 3.718 2.354 1.00 88.94 89 GLU A C 1
ATOM 726 O O . GLU A 1 89 ? -6.226 3.443 3.520 1.00 88.94 89 GLU A O 1
ATOM 731 N N . LYS A 1 90 ? -5.863 4.972 1.901 1.00 90.44 90 LYS A N 1
ATOM 732 C CA . LYS A 1 90 ? -6.105 6.144 2.742 1.00 90.44 90 LYS A CA 1
ATOM 733 C C . LYS A 1 90 ? -7.552 6.207 3.235 1.00 90.44 90 LYS A C 1
ATOM 735 O O . LYS A 1 90 ? -7.762 6.422 4.426 1.00 90.44 90 LYS A O 1
ATOM 740 N N . GLU A 1 91 ? -8.535 5.978 2.366 1.00 90.69 91 GLU A N 1
ATOM 741 C CA . GLU A 1 91 ? -9.955 5.973 2.752 1.00 90.69 91 GLU A CA 1
ATOM 742 C C . GLU A 1 91 ? -10.280 4.865 3.756 1.00 90.69 91 GLU A C 1
ATOM 744 O O . GLU A 1 91 ? -10.988 5.104 4.737 1.00 90.69 91 GLU A O 1
ATOM 749 N N . ILE A 1 92 ? -9.707 3.671 3.571 1.00 89.75 92 ILE A N 1
ATOM 750 C CA . ILE A 1 92 ? -9.837 2.570 4.533 1.00 89.75 92 ILE A CA 1
ATOM 751 C C . ILE A 1 92 ? -9.279 2.979 5.900 1.00 89.75 92 ILE A C 1
ATOM 753 O O . ILE A 1 92 ? -9.932 2.758 6.919 1.00 89.75 92 ILE A O 1
ATOM 757 N N . LEU A 1 93 ? -8.083 3.574 5.939 1.00 91.44 93 LEU A N 1
ATOM 758 C CA . LEU A 1 93 ? -7.464 4.014 7.191 1.00 91.44 93 LEU A CA 1
ATOM 759 C C . LEU A 1 93 ? -8.305 5.085 7.892 1.00 91.44 93 LEU A C 1
ATOM 761 O O . LEU A 1 93 ? -8.542 4.965 9.092 1.00 91.44 93 LEU A O 1
ATOM 765 N N . LEU A 1 94 ? -8.806 6.078 7.154 1.00 92.25 94 LEU A N 1
ATOM 766 C CA . LEU A 1 94 ? -9.686 7.118 7.695 1.00 92.25 94 LEU A CA 1
ATOM 767 C C . LEU A 1 94 ? -10.970 6.525 8.285 1.00 92.25 94 LEU A C 1
ATOM 769 O O . LEU A 1 94 ? -11.310 6.822 9.428 1.00 92.25 94 LEU A O 1
ATOM 773 N N . SER A 1 95 ? -11.630 5.634 7.544 1.00 89.50 95 SER A N 1
ATOM 774 C CA . SER A 1 95 ? -12.872 4.985 7.982 1.00 89.50 95 SER A CA 1
ATOM 775 C C . SER A 1 95 ? -12.661 4.172 9.262 1.00 89.50 95 SER A C 1
ATOM 777 O O . SER A 1 95 ? -13.452 4.238 10.201 1.00 89.50 95 SER A O 1
ATOM 779 N N . VAL A 1 96 ? -11.555 3.426 9.343 1.00 88.69 96 VAL A N 1
ATOM 780 C CA . VAL A 1 96 ? -11.225 2.650 10.546 1.00 88.69 96 VAL A CA 1
ATOM 781 C C . VAL A 1 96 ? -10.865 3.554 11.719 1.00 88.69 96 VAL A C 1
ATOM 783 O O . VAL A 1 96 ? -11.287 3.277 12.841 1.00 88.69 96 VAL A O 1
ATOM 786 N N . ALA A 1 97 ? -10.096 4.620 11.491 1.00 90.38 97 ALA A N 1
ATOM 787 C CA . ALA A 1 97 ? -9.744 5.567 12.541 1.00 90.38 97 ALA A CA 1
ATOM 788 C C . ALA A 1 97 ? -10.990 6.231 13.134 1.00 90.38 97 ALA A C 1
ATOM 790 O O . ALA A 1 97 ? -11.094 6.338 14.353 1.00 90.38 97 ALA A O 1
ATOM 791 N N . GLU A 1 98 ? -11.962 6.606 12.300 1.00 89.88 98 GLU A N 1
ATOM 792 C CA . GLU A 1 98 ? -13.237 7.152 12.766 1.00 89.88 98 GLU A CA 1
ATOM 793 C C . GLU A 1 98 ? -13.983 6.148 13.657 1.00 89.88 98 GLU A C 1
ATOM 795 O O . GLU A 1 98 ? -14.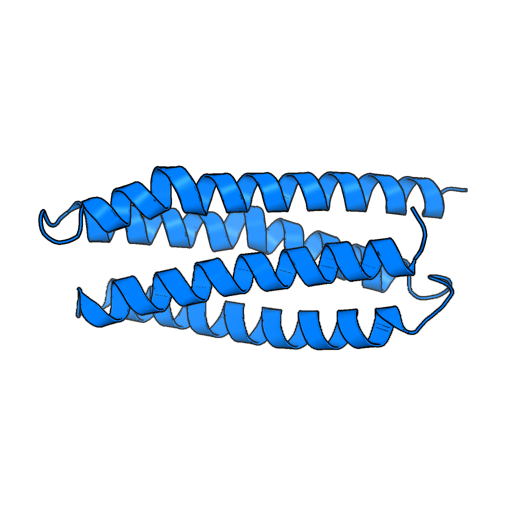394 6.488 14.767 1.00 89.88 98 GLU A O 1
ATOM 800 N N . LEU A 1 99 ? -14.113 4.893 13.213 1.00 87.00 99 LEU A N 1
ATOM 801 C CA . LEU A 1 99 ? -14.797 3.844 13.976 1.00 87.00 99 LEU A CA 1
ATOM 802 C C . LEU A 1 99 ? -14.093 3.545 15.307 1.00 87.00 99 LEU A C 1
ATOM 804 O O . LEU A 1 99 ? -14.741 3.471 16.350 1.00 87.00 99 LEU A O 1
ATOM 808 N N . LEU A 1 100 ? -12.764 3.428 15.301 1.00 85.69 100 LEU A N 1
ATOM 809 C CA . LEU A 1 100 ? -11.973 3.217 16.516 1.00 85.69 100 LEU A CA 1
ATOM 810 C C . LEU A 1 100 ? -11.987 4.447 17.436 1.00 85.69 100 LEU A C 1
ATOM 812 O O . LEU A 1 100 ? -11.921 4.298 18.655 1.00 85.69 100 LEU A O 1
ATOM 816 N N . GLY A 1 101 ? -12.093 5.655 16.886 1.00 87.00 101 GLY A N 1
ATOM 817 C CA . GLY A 1 101 ? -12.129 6.904 17.646 1.00 87.00 101 GLY A CA 1
ATOM 818 C C . GLY A 1 101 ? -13.404 7.082 18.473 1.00 87.00 101 GLY A C 1
ATOM 819 O O . GLY A 1 101 ? -13.384 7.796 19.476 1.00 87.00 101 GLY A O 1
ATOM 820 N N . LYS A 1 102 ? -14.495 6.390 18.112 1.00 86.31 102 LYS A N 1
ATOM 821 C CA . LYS A 1 102 ? -15.772 6.415 18.850 1.00 86.31 102 LYS A CA 1
ATOM 822 C C . LYS A 1 102 ? -15.682 5.779 20.240 1.00 86.31 102 LYS A C 1
ATOM 824 O O . LYS A 1 102 ? -16.524 6.062 21.089 1.00 86.31 102 LYS A O 1
ATOM 829 N N . HIS A 1 103 ? -14.667 4.953 20.504 1.00 82.88 103 HIS A N 1
ATOM 830 C CA . HIS A 1 103 ? -14.500 4.271 21.786 1.00 82.88 103 HIS A CA 1
ATOM 831 C C . HIS A 1 103 ? -13.195 4.673 22.480 1.00 82.88 103 HIS A C 1
ATOM 833 O O . HIS A 1 103 ? -12.104 4.574 21.919 1.00 82.88 103 HIS A O 1
ATOM 839 N N . GLN A 1 104 ? -13.288 5.051 23.760 1.00 82.44 104 GLN A N 1
ATOM 840 C CA . GLN A 1 104 ? -12.129 5.489 24.548 1.00 82.44 104 GLN A CA 1
ATOM 841 C C . GLN A 1 104 ? -11.031 4.413 24.639 1.00 82.44 104 GLN A C 1
ATOM 843 O O . GLN A 1 104 ? -9.848 4.741 24.648 1.00 82.44 104 GLN A O 1
ATOM 848 N N . SER A 1 105 ? -11.408 3.130 24.651 1.00 83.75 105 SER A N 1
ATOM 849 C CA . SER A 1 105 ? -10.484 1.987 24.697 1.00 83.75 105 SER A CA 1
ATOM 850 C C . SER A 1 105 ? -9.648 1.800 23.428 1.00 83.75 105 SER A C 1
ATOM 852 O O . SER A 1 105 ? -8.641 1.097 23.466 1.00 83.75 105 SER A O 1
ATOM 854 N N . THR A 1 106 ? -10.057 2.389 22.302 1.00 84.25 106 THR A N 1
ATOM 855 C CA . THR A 1 106 ? -9.388 2.250 20.997 1.00 84.25 106 THR A CA 1
ATOM 856 C C . THR A 1 106 ? -8.866 3.566 20.433 1.00 84.25 106 THR A C 1
ATOM 858 O O . THR A 1 106 ? -8.242 3.568 19.373 1.00 84.25 106 THR A O 1
ATOM 861 N N . LYS A 1 107 ? -9.047 4.670 21.163 1.00 86.94 107 LYS A N 1
ATOM 862 C CA . LYS A 1 107 ? -8.641 6.015 20.751 1.00 86.94 107 LYS A CA 1
ATOM 863 C C . LYS A 1 107 ? -7.154 6.117 20.403 1.00 86.94 107 LYS A C 1
ATOM 865 O O . LYS A 1 107 ? -6.816 6.674 19.369 1.00 86.94 107 LYS A O 1
ATOM 870 N N . SER A 1 108 ? -6.279 5.479 21.183 1.00 88.94 108 SER A N 1
ATOM 871 C CA . SER A 1 108 ? -4.838 5.465 20.894 1.00 88.94 108 SER A CA 1
ATOM 872 C C . SER A 1 108 ? -4.498 4.818 19.546 1.00 88.94 108 SER A C 1
ATOM 874 O O . SER A 1 108 ? -3.545 5.227 18.894 1.00 88.94 108 SER A O 1
ATOM 876 N N . TYR A 1 109 ? -5.271 3.816 19.111 1.00 88.50 109 TYR A N 1
ATOM 877 C CA . TYR A 1 109 ? -5.080 3.190 17.801 1.00 88.50 109 TYR A CA 1
ATOM 878 C C . TYR A 1 109 ? -5.604 4.074 16.670 1.00 88.50 109 TYR A C 1
ATOM 880 O O . TYR A 1 109 ? -4.991 4.118 15.608 1.00 88.50 109 TYR A O 1
ATOM 888 N N . ALA A 1 110 ? -6.713 4.785 16.890 1.00 90.50 110 ALA A N 1
ATOM 889 C CA . ALA A 1 110 ? -7.193 5.785 15.942 1.00 90.50 110 ALA A CA 1
ATOM 890 C C . ALA A 1 110 ? -6.150 6.900 15.747 1.00 90.50 110 ALA A C 1
ATOM 892 O O . ALA A 1 110 ? -5.830 7.245 14.612 1.00 90.50 110 ALA A O 1
ATOM 893 N N . ASP A 1 111 ? -5.552 7.385 16.838 1.00 92.81 111 ASP A N 1
ATOM 894 C CA . ASP A 1 111 ? -4.497 8.400 16.798 1.00 92.81 111 ASP A CA 1
ATOM 895 C C . ASP A 1 111 ? -3.231 7.892 16.083 1.00 92.81 111 ASP A C 1
ATOM 897 O O . ASP A 1 111 ? -2.624 8.643 15.318 1.00 92.81 111 ASP A O 1
ATOM 901 N N . GLU A 1 112 ? -2.838 6.625 16.280 1.00 93.44 112 GLU A N 1
ATOM 902 C CA . GLU A 1 112 ? -1.732 6.002 15.532 1.00 93.44 112 GLU A CA 1
ATOM 903 C C . GLU A 1 112 ? -2.032 5.979 14.026 1.00 93.44 112 GLU A C 1
ATOM 905 O O . GLU A 1 112 ? -1.185 6.368 13.220 1.00 93.44 112 GLU A O 1
ATOM 910 N N . ILE A 1 113 ? -3.249 5.596 13.629 1.00 92.44 113 ILE A N 1
ATOM 911 C CA . ILE A 1 113 ? -3.630 5.566 12.213 1.00 92.44 113 ILE A CA 1
ATOM 912 C C . ILE A 1 113 ? -3.543 6.968 11.595 1.00 92.44 113 ILE A C 1
ATOM 914 O O . ILE A 1 113 ? -2.936 7.138 10.536 1.00 92.44 113 ILE A O 1
ATOM 918 N N . LEU A 1 114 ? -4.124 7.970 12.260 1.00 93.94 114 LEU A N 1
ATOM 919 C CA . LEU A 1 114 ? -4.211 9.336 11.741 1.00 93.94 114 LEU A CA 1
ATOM 920 C C . LEU A 1 114 ? -2.844 10.017 11.642 1.00 93.94 114 LEU A C 1
ATOM 922 O O . LEU A 1 114 ? -2.559 10.674 10.644 1.00 93.94 114 LEU A O 1
ATOM 926 N N . ASN A 1 115 ? -1.996 9.852 12.659 1.00 94.88 115 ASN A N 1
ATOM 927 C CA . ASN A 1 115 ? -0.746 10.605 12.761 1.00 94.88 115 ASN A CA 1
ATOM 928 C C . ASN A 1 115 ? 0.470 9.861 12.197 1.00 94.88 115 ASN A C 1
ATOM 930 O O . ASN A 1 115 ? 1.493 10.490 11.935 1.00 94.88 115 ASN A O 1
ATOM 934 N N . ILE A 1 116 ? 0.392 8.535 12.035 1.00 95.06 116 ILE A N 1
ATOM 935 C CA . ILE A 1 116 ? 1.522 7.710 11.588 1.00 95.06 116 ILE A CA 1
ATOM 936 C C . ILE A 1 116 ? 1.182 6.982 10.290 1.00 95.06 116 ILE A C 1
ATOM 938 O O . ILE A 1 116 ? 1.856 7.204 9.285 1.00 95.06 116 ILE A O 1
ATOM 942 N N . ASP A 1 117 ? 0.156 6.127 10.280 1.00 93.81 117 ASP A N 1
ATOM 943 C CA . ASP A 1 117 ? -0.084 5.247 9.127 1.00 93.81 117 ASP A CA 1
ATOM 944 C C . ASP A 1 117 ? -0.523 6.029 7.877 1.00 93.81 117 ASP A C 1
ATOM 946 O O . ASP A 1 117 ? -0.044 5.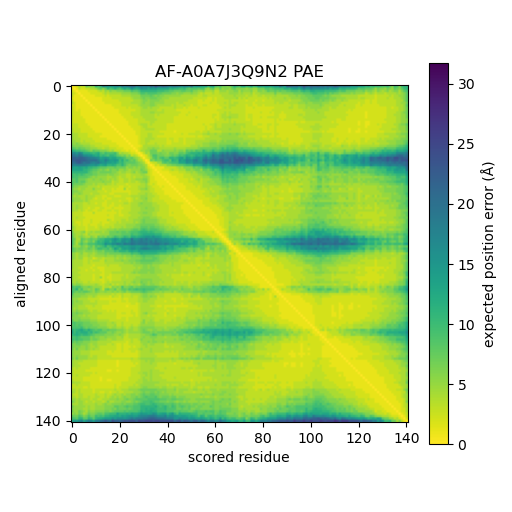743 6.780 1.00 93.81 117 ASP A O 1
ATOM 950 N N . ILE A 1 118 ? -1.387 7.041 8.016 1.00 93.69 118 ILE A N 1
ATOM 951 C CA . ILE A 1 118 ? -1.801 7.890 6.884 1.00 93.69 118 ILE A CA 1
ATOM 952 C C . ILE A 1 118 ? -0.619 8.695 6.334 1.00 93.69 118 ILE A C 1
ATOM 954 O O . ILE A 1 118 ? -0.406 8.706 5.123 1.00 93.69 118 ILE A O 1
ATOM 958 N N . VAL A 1 119 ? 0.182 9.310 7.208 1.00 94.12 119 VAL A N 1
ATOM 959 C CA . VAL A 1 119 ? 1.371 10.088 6.812 1.00 94.12 119 VAL A CA 1
ATOM 960 C C . VAL A 1 119 ? 2.375 9.204 6.067 1.00 94.12 119 VAL A C 1
ATOM 962 O O . VAL A 1 119 ? 2.953 9.596 5.053 1.00 94.12 119 VAL A O 1
ATOM 965 N N . GLU A 1 120 ? 2.556 7.972 6.534 1.00 94.19 120 GLU A N 1
ATOM 966 C CA . GLU A 1 120 ? 3.388 6.974 5.873 1.00 94.19 120 GLU A CA 1
ATOM 967 C C . GLU A 1 120 ? 2.835 6.594 4.486 1.00 94.19 120 GLU A C 1
ATOM 969 O O . GLU A 1 120 ? 3.602 6.528 3.525 1.00 94.19 120 GLU A O 1
ATOM 974 N N . ILE A 1 121 ? 1.519 6.389 4.335 1.00 91.81 121 ILE A N 1
ATOM 975 C CA . ILE A 1 121 ? 0.885 6.135 3.028 1.00 91.81 121 ILE A CA 1
ATOM 976 C C . ILE A 1 121 ? 1.094 7.303 2.061 1.00 91.81 121 ILE A C 1
ATOM 978 O O . ILE A 1 121 ? 1.377 7.077 0.880 1.00 91.81 121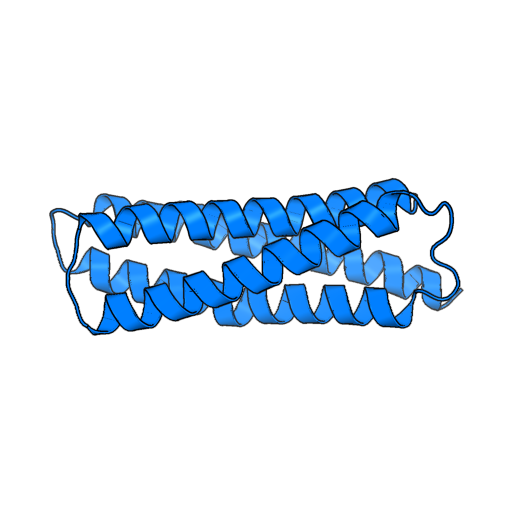 ILE A O 1
ATOM 982 N N . GLU A 1 122 ? 0.979 8.540 2.534 1.00 91.75 122 GLU A N 1
ATOM 983 C CA . GLU A 1 122 ? 1.213 9.737 1.722 1.00 91.75 122 GLU A CA 1
ATOM 984 C C . GLU A 1 122 ? 2.664 9.806 1.251 1.00 91.75 122 GLU A C 1
ATOM 986 O O . GLU A 1 122 ? 2.915 9.935 0.051 1.00 91.75 122 GLU A O 1
ATOM 991 N N . LYS A 1 123 ? 3.620 9.591 2.161 1.00 93.06 123 LYS A N 1
ATOM 992 C CA . LYS A 1 123 ? 5.046 9.539 1.826 1.00 93.06 123 LYS A CA 1
ATOM 993 C C . LYS A 1 123 ? 5.356 8.446 0.803 1.00 93.06 123 LYS A C 1
ATOM 995 O O . LYS A 1 123 ? 6.014 8.705 -0.199 1.00 93.06 123 LYS A O 1
ATOM 1000 N N . LEU A 1 124 ? 4.831 7.237 1.007 1.00 93.50 124 LEU A N 1
ATOM 1001 C CA . LEU A 1 124 ? 4.990 6.129 0.062 1.00 93.50 124 LEU A CA 1
ATOM 1002 C C . LEU A 1 124 ? 4.354 6.432 -1.301 1.00 93.50 124 LEU A C 1
ATOM 1004 O O . LEU A 1 124 ? 4.800 5.900 -2.317 1.00 93.50 124 LEU A O 1
ATOM 1008 N N . SER A 1 125 ? 3.304 7.248 -1.350 1.00 90.94 125 SER A N 1
ATOM 1009 C CA . SER A 1 125 ? 2.668 7.653 -2.608 1.00 90.94 125 SER A CA 1
ATOM 1010 C C . SER A 1 125 ? 3.496 8.713 -3.340 1.00 90.94 125 SER A C 1
ATOM 1012 O O . SER A 1 125 ? 3.628 8.640 -4.561 1.00 90.94 125 SER A O 1
ATOM 1014 N N . GLU A 1 126 ? 4.126 9.634 -2.613 1.00 91.00 126 GLU A N 1
ATOM 1015 C CA . GLU A 1 126 ? 5.030 10.636 -3.190 1.00 91.00 126 GLU A CA 1
ATOM 1016 C C . GLU A 1 126 ? 6.343 10.016 -3.698 1.00 91.00 126 GLU A C 1
ATOM 1018 O O . GLU A 1 126 ? 6.784 10.309 -4.813 1.00 91.00 126 GLU A O 1
ATOM 1023 N N . ASP A 1 127 ? 6.922 9.069 -2.951 1.00 90.12 127 ASP A N 1
ATOM 1024 C CA . ASP A 1 127 ? 8.091 8.291 -3.388 1.00 90.12 127 ASP A CA 1
ATOM 1025 C C . ASP A 1 127 ? 7.799 7.560 -4.713 1.00 90.12 127 ASP A C 1
ATOM 1027 O O . ASP A 1 127 ? 8.623 7.511 -5.636 1.00 90.12 127 ASP A O 1
ATOM 1031 N N . LEU A 1 128 ? 6.588 7.011 -4.835 1.00 89.31 128 LEU A N 1
ATOM 1032 C CA . LEU A 1 128 ? 6.128 6.314 -6.031 1.00 89.31 128 LEU A CA 1
ATOM 1033 C C . LEU A 1 128 ? 5.913 7.276 -7.209 1.00 89.31 128 LEU A C 1
ATOM 1035 O O . LEU A 1 128 ? 6.301 6.962 -8.334 1.00 89.31 128 LEU A O 1
ATOM 1039 N N . ARG A 1 129 ? 5.369 8.472 -6.960 1.00 86.25 129 ARG A N 1
ATOM 1040 C CA . ARG A 1 129 ? 5.211 9.530 -7.969 1.00 86.25 129 ARG A CA 1
ATOM 1041 C C . ARG A 1 129 ? 6.556 10.032 -8.495 1.00 86.25 129 ARG A C 1
ATOM 1043 O O . ARG A 1 129 ? 6.727 10.224 -9.703 1.00 86.25 129 ARG A O 1
ATOM 1050 N N . THR A 1 130 ? 7.531 10.195 -7.607 1.00 87.12 130 THR A N 1
ATOM 1051 C CA . THR A 1 130 ? 8.909 10.539 -7.979 1.00 87.12 130 THR A CA 1
ATOM 1052 C C . THR A 1 130 ? 9.503 9.447 -8.867 1.00 87.12 130 THR A C 1
ATOM 1054 O O . THR A 1 130 ? 10.039 9.727 -9.940 1.00 87.12 130 THR A O 1
ATOM 1057 N N . THR A 1 131 ? 9.318 8.185 -8.474 1.00 83.25 131 THR A N 1
ATOM 1058 C CA . THR A 1 131 ? 9.750 7.009 -9.243 1.00 83.25 131 THR A CA 1
ATOM 1059 C C . THR A 1 131 ? 9.121 6.971 -10.642 1.00 83.25 131 THR A C 1
ATOM 1061 O O . THR A 1 131 ? 9.835 6.797 -11.631 1.00 83.25 131 THR A O 1
ATOM 1064 N N . TYR A 1 132 ? 7.809 7.207 -10.742 1.00 81.38 132 TYR A N 1
ATOM 1065 C CA . TYR A 1 132 ? 7.077 7.302 -12.008 1.00 81.38 132 TYR A CA 1
ATOM 1066 C C . TYR A 1 132 ? 7.653 8.381 -12.929 1.00 81.38 132 TYR A C 1
ATOM 1068 O O . TYR A 1 132 ? 7.894 8.141 -14.111 1.00 81.38 132 TYR A O 1
ATOM 1076 N N . THR A 1 133 ? 7.920 9.566 -12.377 1.00 82.38 133 THR A N 1
ATOM 1077 C CA . THR A 1 133 ? 8.456 10.706 -13.132 1.00 82.38 133 THR A CA 1
ATOM 1078 C C . THR A 1 133 ? 9.819 10.376 -13.741 1.00 82.38 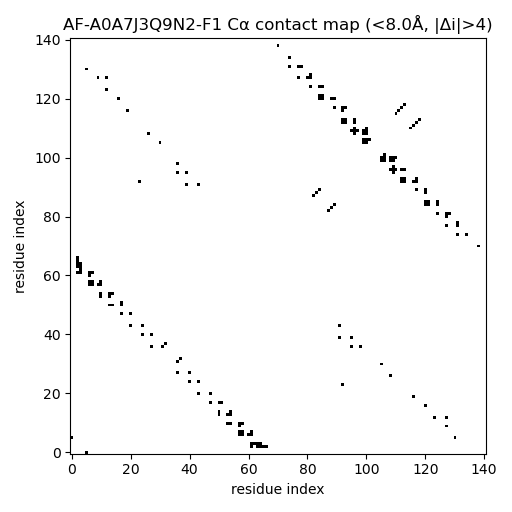133 THR A C 1
ATOM 1080 O O . THR A 1 133 ? 10.059 10.672 -14.911 1.00 82.38 133 THR A O 1
ATOM 1083 N N . VAL A 1 134 ? 10.688 9.701 -12.980 1.00 81.06 134 VAL A N 1
ATOM 1084 C CA . VAL A 1 134 ? 12.012 9.263 -13.452 1.00 81.06 134 VAL A CA 1
ATOM 1085 C C . VAL A 1 134 ? 11.902 8.236 -14.578 1.00 81.06 134 VAL A C 1
ATOM 1087 O O . VAL A 1 134 ? 12.632 8.342 -15.563 1.00 81.06 134 VAL A O 1
ATOM 1090 N N . ILE A 1 135 ? 10.997 7.260 -14.462 1.00 76.25 135 ILE A N 1
ATOM 1091 C CA . ILE A 1 135 ? 10.776 6.268 -15.524 1.00 76.25 135 ILE A CA 1
ATOM 1092 C C . ILE A 1 135 ? 10.264 6.964 -16.776 1.00 76.25 135 ILE A C 1
ATOM 1094 O O . ILE A 1 135 ? 10.876 6.842 -17.829 1.00 76.25 135 ILE A O 1
ATOM 1098 N N . ARG A 1 136 ? 9.207 7.772 -16.658 1.00 76.62 136 ARG A N 1
ATOM 1099 C CA . ARG A 1 136 ? 8.608 8.470 -17.799 1.00 76.62 136 ARG A CA 1
ATOM 1100 C C . ARG A 1 136 ? 9.604 9.372 -18.531 1.00 76.62 136 ARG A C 1
ATOM 1102 O O . ARG A 1 136 ? 9.515 9.495 -19.747 1.00 76.62 136 ARG A O 1
ATOM 1109 N N . ALA A 1 137 ? 10.536 9.999 -17.813 1.00 78.62 137 ALA A N 1
ATOM 1110 C CA . ALA A 1 137 ? 11.603 10.788 -18.423 1.00 78.62 137 ALA A CA 1
ATOM 1111 C C . ALA A 1 137 ? 12.556 9.925 -19.268 1.00 78.62 137 ALA A C 1
ATOM 1113 O O . ALA A 1 137 ? 12.958 10.359 -20.339 1.00 78.62 137 ALA A O 1
ATOM 1114 N N . ARG A 1 138 ? 12.861 8.701 -18.820 1.00 72.44 138 ARG A N 1
ATOM 1115 C CA . ARG A 1 138 ? 13.692 7.737 -19.558 1.00 72.44 138 ARG A CA 1
ATOM 1116 C C . ARG A 1 138 ? 12.999 7.091 -20.749 1.00 72.44 138 ARG A C 1
ATOM 1118 O O . ARG A 1 138 ? 13.675 6.746 -21.699 1.00 72.44 138 ARG A O 1
ATOM 1125 N N . LEU A 1 139 ? 11.679 6.919 -20.708 1.00 67.88 139 LEU A N 1
ATOM 1126 C CA . LEU A 1 139 ? 10.932 6.327 -21.829 1.00 67.88 139 LEU A CA 1
ATOM 1127 C C . LEU A 1 139 ? 10.757 7.285 -23.015 1.00 67.88 139 LEU A C 1
ATOM 1129 O O . LEU A 1 139 ? 10.317 6.877 -24.083 1.00 67.88 139 LEU A O 1
ATOM 1133 N N . LYS A 1 140 ? 11.020 8.579 -22.804 1.00 62.91 140 LYS A N 1
ATOM 1134 C CA . LYS A 1 140 ? 10.912 9.628 -23.826 1.00 62.91 140 LYS A CA 1
ATOM 1135 C C . LYS A 1 140 ? 12.242 9.941 -24.525 1.00 62.91 140 LYS A C 1
ATOM 1137 O O . LYS A 1 140 ? 12.238 10.771 -25.431 1.00 62.91 140 LYS A O 1
ATOM 1142 N N . THR A 1 141 ? 13.342 9.349 -24.066 1.00 52.81 141 THR A N 1
ATOM 1143 C CA . THR A 1 141 ? 14.703 9.480 -24.617 1.00 52.81 141 THR A CA 1
ATOM 1144 C C . THR A 1 141 ? 15.088 8.215 -25.345 1.00 52.81 141 THR A C 1
ATOM 1146 O O . THR A 1 141 ? 15.650 8.342 -26.449 1.00 52.81 141 THR A O 1
#

Mean predicted aligned error: 5.23 Å

Radius of gyration: 16.81 Å; Cα contacts (8 Å, |Δi|>4): 102; chains: 1; bounding box: 40×22×49 Å

Solvent-accessible surface area (backbone atoms only — not comparable to full-atom values): 7634 Å² total; per-residue (Å²): 135,56,56,45,58,50,31,50,51,53,31,50,48,40,52,51,54,43,49,50,49,52,50,53,49,57,58,46,72,74,72,58,90,49,71,70,56,53,58,52,48,51,54,50,51,50,52,44,51,54,37,54,53,49,37,54,51,31,57,58,54,40,76,41,88,68,60,84,95,39,58,66,65,49,49,52,52,50,53,50,53,39,52,44,38,66,56,51,53,43,50,52,48,52,56,48,23,57,62,31,49,76,35,85,94,34,30,71,58,17,51,44,36,64,72,44,52,46,52,50,44,50,51,52,36,49,56,47,51,54,51,50,51,56,50,57,58,58,76,74,108

Foldseek 3Di:
DFQLVLLVLVLVLLVLLLVLLVVLLVLLVVPDPDPVSVVLNVVSVVSNVVSVVSSVVSVVSSVDRDCPPVLVVVLVSLVVLLCCLPPPSLVSLQVSLVVLCVDPVRPVVSVCSVPPVNVSSVVSNVSSVVSSVVSVVVVVD

Secondary structure (DSSP, 8-state):
--HHHHHHHHHHHHHHHHHHHHHHHHHHHHH---HHHHHHHHHHHHHHHHHHHHHHHHHHHTT-S--TT-HHHHHHHHHHHHHIIIIIIHHHHHHHHHHHHTSTTTHHHHHHIIIIIHHHHHHHHHHHHHHHHHHHHHTT-

pLDDT: mean 84.73, std 7.43, range [52.81, 95.06]